Protein AF-A0A1J3HAF1-F1 (afdb_monomer_lite)

Organism: Noccaea caerulescens (NCBI:txid107243)

Foldseek 3Di:
DWDDDDHDIWDWPDADVVQQKTWTWDQAFDQALVDPVNVVVVVVSVDDPQKDFPSDKHGPPPPHTIITMIGGDDDDFDFDPAQVVCPVPPQWGFDADPVRTTGTDRDDD

pLDDT: mean 79.59, std 8.36, range [52.88, 93.25]

Secondary structure (DSSP, 8-state):
-EEEETTEEEEEEEEETTTTEEEEEESS--S-TTSHHHHHHHHTT-PPTTEEEEEEEEE-TTTSSEEEEEEEPPPPPPB-SSGGGGTTSTTEEEEE-TTS-EEEEE---

Sequence (109 aa):
VIFKESNSLYNVTSINPDTHRFLLKIKDVVVNCTSENQMSRISELNLSSPFHLTGQCNADMVTGGTEVEIRWDPPVEPTCSLSVDCKDWPNSSCSKSADGKKQCFCNHD

Structure (mmCIF, N/CA/C/O backbone):
data_AF-A0A1J3HAF1-F1
#
_entry.id   AF-A0A1J3HAF1-F1
#
loop_
_atom_site.group_PDB
_atom_site.id
_atom_site.type_symbol
_atom_site.label_atom_id
_atom_site.label_alt_id
_atom_site.label_comp_id
_atom_site.label_asym_id
_atom_site.label_entity_id
_atom_site.label_seq_id
_atom_site.pdbx_PDB_ins_code
_atom_site.Cartn_x
_atom_site.Cartn_y
_atom_site.Cartn_z
_atom_site.occupancy
_atom_site.B_iso_or_equiv
_atom_site.auth_seq_id
_atom_site.auth_comp_id
_atom_site.auth_asym_id
_atom_site.auth_atom_id
_atom_site.pdbx_PDB_model_num
ATOM 1 N N . VAL A 1 1 ? -2.679 6.339 -10.562 1.00 85.12 1 VAL A N 1
ATOM 2 C CA . VAL A 1 1 ? -2.396 6.738 -9.161 1.00 85.12 1 VAL A CA 1
ATOM 3 C C . VAL A 1 1 ? -0.887 6.789 -8.990 1.00 85.12 1 VAL A C 1
ATOM 5 O O . VAL A 1 1 ? -0.213 5.957 -9.588 1.00 85.12 1 VAL A O 1
ATOM 8 N N . ILE A 1 2 ? -0.357 7.774 -8.261 1.00 88.56 2 ILE A N 1
ATOM 9 C CA . ILE A 1 2 ? 1.087 7.895 -8.012 1.00 88.56 2 ILE A CA 1
ATOM 10 C C . ILE A 1 2 ? 1.353 7.566 -6.550 1.00 88.56 2 ILE A C 1
ATOM 12 O O . ILE A 1 2 ? 0.731 8.154 -5.668 1.00 88.56 2 ILE A O 1
ATOM 16 N N . PHE A 1 3 ? 2.278 6.644 -6.313 1.00 87.81 3 PHE A N 1
ATOM 17 C CA . PHE A 1 3 ? 2.804 6.350 -4.991 1.00 87.81 3 PHE A CA 1
ATOM 18 C C . PHE A 1 3 ? 4.110 7.118 -4.806 1.00 87.81 3 PHE A C 1
ATOM 20 O O . PHE A 1 3 ? 5.008 7.041 -5.648 1.00 87.81 3 PHE A O 1
ATOM 27 N N . LYS A 1 4 ? 4.194 7.892 -3.727 1.00 87.12 4 LYS A N 1
ATOM 28 C CA . LYS A 1 4 ? 5.378 8.674 -3.387 1.00 87.12 4 LYS A CA 1
ATOM 29 C C . LYS A 1 4 ? 6.012 8.067 -2.149 1.00 87.12 4 LYS A C 1
ATOM 31 O O . LYS A 1 4 ? 5.388 8.083 -1.096 1.00 87.12 4 LYS A O 1
ATOM 36 N N . GLU A 1 5 ? 7.253 7.623 -2.282 1.00 83.12 5 GLU A N 1
ATOM 37 C CA . GLU A 1 5 ? 8.055 7.151 -1.157 1.00 83.12 5 GLU A CA 1
ATOM 38 C C . GLU A 1 5 ? 9.362 7.921 -1.122 1.00 83.12 5 GLU A C 1
ATOM 40 O O . GLU A 1 5 ? 10.082 7.974 -2.123 1.00 83.12 5 GLU A O 1
ATOM 45 N N . SER A 1 6 ? 9.667 8.526 0.025 1.00 78.06 6 SER A N 1
ATOM 46 C CA . SER A 1 6 ? 10.809 9.428 0.173 1.00 78.06 6 SER A CA 1
ATOM 47 C C . SER A 1 6 ? 10.873 10.463 -0.974 1.00 78.06 6 SER A C 1
ATOM 49 O O . SER A 1 6 ? 10.056 11.388 -1.028 1.00 78.06 6 SER A O 1
ATOM 51 N N . ASN A 1 7 ? 11.802 10.282 -1.923 1.00 74.56 7 ASN A N 1
ATOM 52 C CA . ASN A 1 7 ? 12.021 11.146 -3.090 1.00 74.56 7 ASN A CA 1
ATOM 53 C C . ASN A 1 7 ? 11.695 10.481 -4.438 1.00 74.56 7 ASN A C 1
ATOM 55 O O . ASN A 1 7 ? 11.970 11.060 -5.490 1.00 74.56 7 ASN A O 1
ATOM 59 N N . SER A 1 8 ? 11.097 9.295 -4.423 1.00 81.00 8 SER A N 1
ATOM 60 C CA . SER A 1 8 ? 10.768 8.538 -5.624 1.00 81.00 8 SER A CA 1
ATOM 61 C C . SER A 1 8 ? 9.265 8.538 -5.882 1.00 81.00 8 SER A C 1
ATOM 63 O O . SER A 1 8 ? 8.446 8.468 -4.964 1.00 81.00 8 SER A O 1
ATOM 65 N N . LEU A 1 9 ? 8.906 8.627 -7.161 1.00 86.69 9 LEU A N 1
ATOM 66 C CA . LEU A 1 9 ? 7.528 8.582 -7.637 1.00 86.69 9 LEU A CA 1
ATOM 67 C C . LEU A 1 9 ? 7.344 7.325 -8.477 1.00 86.69 9 LEU A C 1
ATOM 69 O O . LEU A 1 9 ? 8.030 7.139 -9.484 1.00 86.69 9 LEU A O 1
ATOM 73 N N . TYR A 1 10 ? 6.393 6.496 -8.073 1.00 85.88 10 TYR A N 1
ATOM 74 C CA . TYR A 1 10 ? 6.089 5.234 -8.723 1.00 85.88 10 TYR A CA 1
ATOM 75 C C . TYR A 1 10 ? 4.660 5.244 -9.249 1.00 85.88 10 TYR A C 1
ATOM 77 O O . TYR A 1 10 ? 3.736 5.743 -8.601 1.00 85.88 10 TYR A O 1
ATOM 85 N N . ASN A 1 11 ? 4.471 4.671 -10.433 1.00 89.56 11 ASN A N 1
ATOM 86 C CA . ASN A 1 11 ? 3.140 4.500 -10.991 1.00 89.56 11 ASN A CA 1
ATOM 87 C C . ASN A 1 11 ? 2.504 3.258 -10.382 1.00 89.56 11 ASN A C 1
ATOM 89 O O . ASN A 1 11 ? 3.045 2.162 -10.505 1.00 89.56 11 ASN A O 1
ATOM 93 N N . VAL A 1 12 ? 1.339 3.430 -9.770 1.00 90.69 12 VAL A N 1
ATOM 94 C CA . VAL A 1 12 ? 0.517 2.307 -9.325 1.00 90.69 12 VAL A CA 1
ATOM 95 C C . VAL A 1 12 ? -0.321 1.834 -10.508 1.00 90.69 12 VAL A C 1
ATOM 97 O O . VAL A 1 12 ? -1.056 2.639 -11.093 1.00 90.69 12 VAL A O 1
ATOM 100 N N . THR A 1 13 ? -0.211 0.554 -10.859 1.00 89.94 13 THR A N 1
ATOM 101 C CA . THR A 1 13 ? -0.946 -0.052 -11.983 1.00 89.94 13 THR A CA 1
ATOM 102 C C . THR A 1 13 ? -2.219 -0.755 -11.539 1.00 89.94 13 THR A C 1
ATOM 104 O O . THR A 1 13 ? -3.209 -0.729 -12.266 1.00 89.94 13 THR A O 1
ATOM 107 N N . SER A 1 14 ? -2.230 -1.320 -10.332 1.00 89.88 14 SER A N 1
ATOM 108 C CA . SER A 1 14 ? -3.394 -2.000 -9.762 1.00 89.88 14 SER A CA 1
ATOM 109 C C . SER A 1 14 ? -3.436 -1.846 -8.246 1.00 89.88 14 SER A C 1
ATOM 111 O O . SER A 1 14 ? -2.390 -1.765 -7.606 1.00 89.88 14 SER A O 1
ATOM 113 N N . ILE A 1 15 ? -4.640 -1.804 -7.674 1.00 92.12 15 ILE A N 1
ATOM 114 C CA . ILE A 1 15 ? -4.885 -1.759 -6.229 1.00 92.12 15 ILE A CA 1
ATOM 115 C C . ILE A 1 15 ? -5.976 -2.780 -5.912 1.00 92.12 15 ILE A C 1
ATOM 117 O O . ILE A 1 15 ? -7.065 -2.721 -6.477 1.00 92.12 15 ILE A O 1
ATOM 121 N N . ASN A 1 16 ? -5.679 -3.690 -4.994 1.00 91.88 16 ASN A N 1
ATOM 122 C CA . ASN A 1 16 ? -6.603 -4.651 -4.418 1.00 91.88 16 ASN A CA 1
ATOM 123 C C . ASN A 1 16 ? -6.814 -4.300 -2.929 1.00 91.88 16 ASN A C 1
ATOM 125 O O . ASN A 1 16 ? -5.970 -4.642 -2.092 1.00 91.88 16 ASN A O 1
ATOM 129 N N . PRO A 1 17 ? -7.906 -3.590 -2.589 1.00 87.00 17 PRO A N 1
ATOM 130 C CA . PRO A 1 17 ? -8.170 -3.166 -1.218 1.00 87.00 17 PRO A CA 1
ATOM 131 C C . PRO A 1 17 ? -8.480 -4.344 -0.285 1.00 87.00 17 PRO A 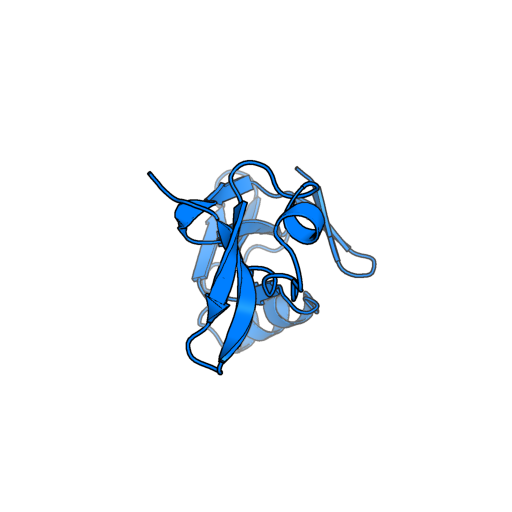C 1
ATOM 133 O O . PRO A 1 17 ? -8.033 -4.316 0.855 1.00 87.00 17 PRO A O 1
ATOM 136 N N . ASP A 1 18 ? -9.146 -5.400 -0.768 1.00 87.56 18 ASP A N 1
ATOM 137 C CA . ASP A 1 18 ? -9.569 -6.551 0.050 1.00 87.56 18 ASP A CA 1
ATOM 138 C C . ASP A 1 18 ? -8.386 -7.328 0.640 1.00 87.56 18 ASP A C 1
ATOM 140 O O . ASP A 1 18 ? -8.452 -7.877 1.737 1.00 87.56 18 ASP A O 1
ATOM 144 N N . THR A 1 19 ? -7.277 -7.380 -0.100 1.00 89.25 19 THR A N 1
ATOM 145 C CA . THR A 1 19 ? -6.048 -8.071 0.325 1.00 89.25 19 THR A CA 1
ATOM 146 C C . THR A 1 19 ? -4.969 -7.124 0.840 1.00 89.25 19 THR A C 1
ATOM 148 O O . THR A 1 19 ? -3.881 -7.587 1.191 1.00 89.25 19 THR A O 1
ATOM 151 N N . HIS A 1 20 ? -5.265 -5.822 0.891 1.00 91.94 20 HIS A N 1
ATOM 152 C CA . HIS A 1 20 ? -4.324 -4.749 1.193 1.00 91.94 20 HIS A CA 1
ATOM 153 C C . HIS A 1 20 ? -3.048 -4.803 0.336 1.00 91.94 20 HIS A C 1
ATOM 155 O O . HIS A 1 20 ? -1.928 -4.762 0.854 1.00 91.94 20 HIS A O 1
ATOM 161 N N . ARG A 1 21 ? -3.209 -4.943 -0.990 1.00 93.25 21 ARG A N 1
ATOM 162 C CA . ARG A 1 21 ? -2.095 -5.049 -1.951 1.00 93.25 21 ARG A CA 1
ATOM 163 C C . ARG A 1 21 ? -2.228 -4.103 -3.130 1.00 93.25 21 ARG A C 1
ATOM 165 O O . ARG A 1 21 ? -3.326 -3.821 -3.596 1.00 93.25 21 ARG A O 1
ATOM 172 N N . PHE A 1 22 ? -1.109 -3.617 -3.644 1.00 92.19 22 PHE A N 1
ATOM 173 C CA . PHE A 1 22 ? -1.056 -2.844 -4.882 1.00 92.19 22 PHE A CA 1
ATOM 174 C C . PHE A 1 22 ? 0.189 -3.187 -5.688 1.00 92.19 22 PHE A C 1
ATOM 176 O O . PHE A 1 22 ? 1.186 -3.665 -5.152 1.00 92.19 22 PHE A O 1
ATOM 183 N N . LEU A 1 23 ? 0.122 -2.935 -6.992 1.00 90.12 23 LEU A N 1
ATOM 184 C CA . LEU A 1 23 ? 1.221 -3.153 -7.921 1.00 90.12 23 LEU A CA 1
ATOM 185 C C . LEU A 1 23 ? 1.880 -1.823 -8.275 1.00 90.12 23 LEU A C 1
ATOM 187 O O . LEU A 1 23 ? 1.215 -0.879 -8.713 1.00 90.12 23 LEU A O 1
ATOM 191 N N . LEU A 1 24 ? 3.196 -1.765 -8.095 1.00 88.75 24 LEU A N 1
ATOM 192 C CA . LEU A 1 24 ? 4.044 -0.648 -8.484 1.00 88.75 24 LEU A CA 1
ATOM 193 C C . LEU A 1 24 ? 4.819 -0.971 -9.741 1.00 88.75 24 LEU A C 1
ATOM 195 O O . LEU A 1 24 ? 5.557 -1.947 -9.787 1.00 88.75 24 LEU A O 1
ATOM 199 N N . LYS A 1 25 ? 4.743 -0.085 -10.726 1.00 86.69 25 LYS A N 1
ATOM 200 C CA . LYS A 1 25 ? 5.556 -0.182 -11.927 1.00 86.69 25 LYS A CA 1
ATOM 201 C C . LYS A 1 25 ? 6.880 0.543 -11.755 1.00 86.69 25 LYS A C 1
ATOM 203 O O . LYS A 1 25 ? 6.918 1.771 -11.630 1.00 86.69 25 LYS A O 1
ATOM 208 N N . ILE A 1 26 ? 7.962 -0.221 -11.818 1.00 82.12 26 ILE A N 1
ATOM 209 C CA . ILE A 1 26 ? 9.331 0.279 -11.915 1.00 82.12 26 ILE A CA 1
ATOM 210 C C . ILE A 1 26 ? 9.812 0.202 -13.366 1.00 82.12 26 ILE A C 1
ATOM 212 O O . ILE A 1 26 ? 9.422 -0.684 -14.124 1.00 82.12 26 ILE A O 1
ATOM 216 N N . LYS A 1 27 ? 10.653 1.162 -13.766 1.00 76.69 27 LYS A N 1
ATOM 217 C CA . LYS A 1 27 ? 11.185 1.243 -15.138 1.00 76.69 27 LYS A CA 1
ATOM 218 C C . LYS A 1 27 ? 12.207 0.148 -15.450 1.00 76.69 27 LYS A C 1
ATOM 220 O O . LYS A 1 27 ? 12.427 -0.152 -16.617 1.00 76.69 27 LYS A O 1
ATOM 225 N N . ASP A 1 28 ? 12.847 -0.405 -14.424 1.00 73.69 28 ASP A N 1
ATOM 226 C CA . ASP A 1 28 ? 13.825 -1.477 -14.587 1.00 73.69 28 ASP A CA 1
ATOM 227 C C . ASP A 1 28 ? 13.110 -2.799 -14.909 1.00 73.69 28 ASP A C 1
ATOM 229 O O . ASP A 1 28 ? 12.050 -3.090 -14.344 1.00 73.69 28 ASP A O 1
ATOM 233 N N . VAL A 1 29 ? 13.663 -3.575 -15.844 1.00 68.00 29 VAL A N 1
ATOM 234 C CA . VAL A 1 29 ? 13.092 -4.853 -16.286 1.00 68.00 29 VAL A CA 1
ATOM 235 C C . VAL A 1 29 ? 13.744 -5.971 -15.485 1.00 68.00 29 VAL A C 1
ATOM 237 O O . VAL A 1 29 ? 14.864 -6.404 -15.750 1.00 68.00 29 VAL A O 1
ATOM 240 N N . VAL A 1 30 ? 13.005 -6.459 -14.506 1.00 67.94 30 VAL A N 1
ATOM 241 C CA . VAL A 1 30 ? 13.355 -7.541 -13.608 1.00 67.94 30 VAL A CA 1
ATOM 242 C C . VAL A 1 30 ? 12.470 -8.722 -13.969 1.00 67.94 30 VAL A C 1
ATOM 244 O O . VAL A 1 30 ? 11.277 -8.752 -13.691 1.00 67.94 30 VAL A O 1
ATOM 247 N N . VAL A 1 31 ? 13.079 -9.715 -14.612 1.00 64.94 31 VAL A N 1
ATOM 248 C CA . VAL A 1 31 ? 12.372 -10.924 -15.062 1.00 64.94 31 VAL A CA 1
ATOM 249 C C . VAL A 1 31 ? 12.048 -11.854 -13.895 1.00 64.94 31 VAL A C 1
ATOM 251 O O . VAL A 1 31 ? 11.062 -12.582 -13.940 1.00 64.94 31 VAL A O 1
ATOM 254 N N . ASN A 1 32 ? 12.877 -11.834 -12.848 1.00 67.00 32 ASN A N 1
ATOM 255 C CA . ASN A 1 32 ? 12.702 -12.703 -11.697 1.00 67.00 32 ASN A CA 1
ATOM 256 C C . ASN A 1 32 ? 13.076 -12.006 -10.384 1.00 67.00 32 ASN A C 1
ATOM 258 O O . ASN A 1 32 ? 14.257 -11.796 -10.092 1.00 67.00 32 ASN A O 1
ATOM 262 N N . CYS A 1 33 ? 12.065 -11.711 -9.571 1.00 68.19 33 CYS A N 1
ATOM 263 C CA . CYS A 1 33 ? 12.233 -11.047 -8.279 1.00 68.19 33 CYS A CA 1
ATOM 264 C C . CYS A 1 33 ? 12.622 -11.979 -7.135 1.00 68.19 33 CYS A C 1
ATOM 266 O O . CYS A 1 33 ? 12.869 -11.496 -6.036 1.00 68.19 33 CYS A O 1
ATOM 268 N N . THR A 1 34 ? 12.737 -13.287 -7.386 1.00 65.94 34 THR A N 1
ATOM 269 C CA . THR A 1 34 ? 13.262 -14.239 -6.397 1.00 65.94 34 THR A CA 1
ATOM 270 C C . THR A 1 34 ? 14.780 -14.373 -6.457 1.00 65.94 34 THR A C 1
ATOM 272 O O . THR A 1 34 ? 15.372 -15.000 -5.583 1.00 65.94 34 THR A O 1
ATOM 275 N N . SER A 1 35 ? 15.431 -13.847 -7.500 1.00 68.25 35 SER A N 1
ATOM 276 C CA . SER A 1 35 ? 16.891 -13.891 -7.583 1.00 68.25 35 SER A CA 1
ATOM 277 C C . SER A 1 35 ? 17.496 -12.846 -6.644 1.00 68.25 35 SER A C 1
ATOM 279 O O . SER A 1 35 ? 17.104 -11.681 -6.690 1.00 68.25 35 SER A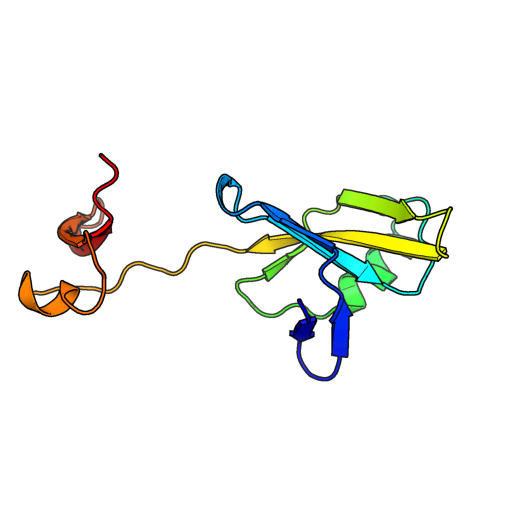 O 1
ATOM 281 N N . GLU A 1 36 ? 18.453 -13.246 -5.799 1.00 65.44 36 GLU A N 1
ATOM 282 C CA . GLU A 1 36 ? 19.049 -12.379 -4.763 1.00 65.44 36 GLU A CA 1
ATOM 283 C C . GLU A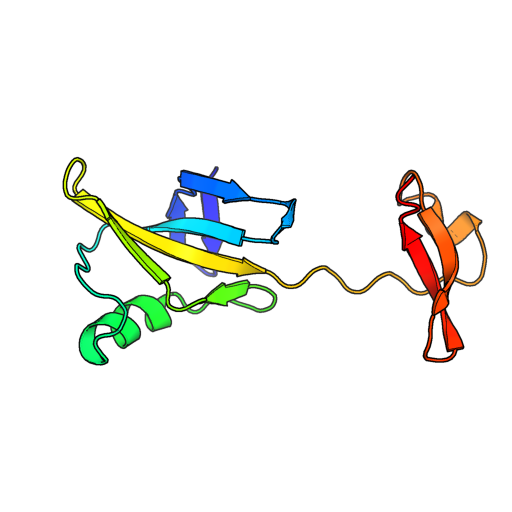 1 36 ? 19.543 -11.039 -5.329 1.00 65.44 36 GLU A C 1
ATOM 285 O O . GLU A 1 36 ? 19.306 -9.981 -4.750 1.00 65.44 36 GLU A O 1
ATOM 290 N N . ASN A 1 37 ? 20.158 -11.074 -6.516 1.00 64.06 37 ASN A N 1
ATOM 291 C CA . ASN A 1 37 ? 20.697 -9.887 -7.178 1.00 64.06 37 ASN A CA 1
ATOM 292 C C . ASN A 1 37 ? 19.621 -8.940 -7.742 1.00 64.06 37 ASN A C 1
ATOM 294 O O . ASN A 1 37 ? 19.909 -7.789 -8.045 1.00 64.06 37 ASN A O 1
ATOM 298 N N . GLN A 1 38 ? 18.393 -9.416 -7.933 1.00 65.94 38 GLN A N 1
ATOM 299 C CA . GLN A 1 38 ? 17.277 -8.591 -8.397 1.00 65.94 38 GLN A CA 1
ATOM 300 C C . GLN A 1 38 ? 16.385 -8.147 -7.236 1.00 65.94 38 GLN A C 1
ATOM 302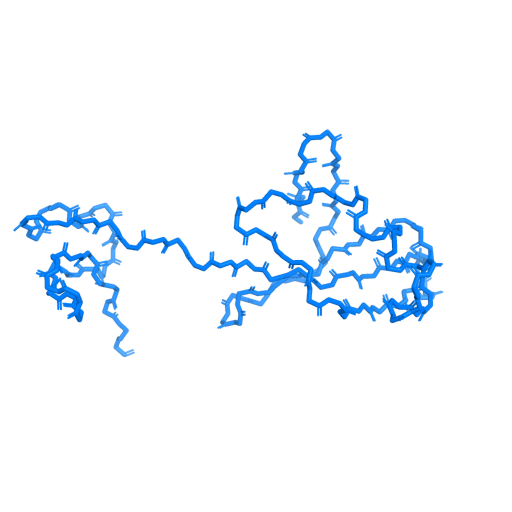 O O . GLN A 1 38 ? 15.857 -7.037 -7.247 1.00 65.94 38 GLN A O 1
ATOM 307 N N . MET A 1 39 ? 16.268 -8.975 -6.195 1.00 65.44 39 MET A N 1
ATOM 308 C CA . MET A 1 39 ? 15.593 -8.611 -4.954 1.00 65.44 39 MET A CA 1
ATOM 309 C C . MET A 1 39 ? 16.310 -7.466 -4.231 1.00 65.44 39 MET A C 1
ATOM 311 O O . MET A 1 39 ? 15.640 -6.630 -3.626 1.00 65.44 39 MET A O 1
ATOM 315 N N . SER A 1 40 ? 17.639 -7.357 -4.346 1.00 65.06 40 SER A N 1
ATOM 316 C CA . SER A 1 40 ? 18.393 -6.199 -3.846 1.00 65.06 40 SER A CA 1
ATOM 317 C C . SER A 1 40 ? 17.941 -4.889 -4.508 1.00 65.06 40 SER A C 1
ATOM 319 O O . SER A 1 40 ? 17.661 -3.923 -3.806 1.00 65.06 40 SER A O 1
ATOM 321 N N . ARG A 1 41 ? 17.746 -4.879 -5.835 1.00 67.69 41 ARG A N 1
ATOM 322 C CA . ARG A 1 41 ? 17.318 -3.695 -6.614 1.00 67.69 41 ARG A CA 1
ATOM 323 C C . ARG A 1 41 ? 15.896 -3.246 -6.281 1.00 67.69 41 ARG A C 1
ATOM 325 O O . ARG A 1 41 ? 15.562 -2.076 -6.412 1.00 67.69 41 ARG A O 1
ATOM 332 N N . ILE A 1 42 ? 15.052 -4.177 -5.846 1.00 70.25 42 ILE A N 1
ATOM 333 C CA . ILE A 1 42 ? 13.681 -3.891 -5.409 1.00 70.25 42 ILE A CA 1
ATOM 334 C C . ILE A 1 42 ? 13.661 -3.494 -3.928 1.00 70.25 42 ILE A C 1
ATOM 336 O O . ILE A 1 42 ? 12.898 -2.619 -3.533 1.00 70.25 42 ILE A O 1
ATOM 340 N N . SER A 1 43 ? 14.540 -4.070 -3.109 1.00 68.25 43 SER A N 1
ATOM 341 C CA . SER A 1 43 ? 14.725 -3.662 -1.709 1.00 68.25 43 SER A CA 1
ATOM 342 C C . SER A 1 43 ? 15.233 -2.218 -1.582 1.00 68.25 43 SER A C 1
ATOM 344 O O . SER A 1 43 ? 14.941 -1.553 -0.591 1.00 68.25 43 SER A O 1
ATOM 346 N N . GLU A 1 44 ? 15.908 -1.683 -2.608 1.00 69.81 44 GLU A N 1
ATOM 347 C CA . GLU A 1 44 ? 16.291 -0.263 -2.697 1.00 69.81 44 GLU A CA 1
ATOM 348 C C . GLU A 1 44 ? 15.101 0.712 -2.757 1.00 69.81 44 GLU A C 1
ATOM 350 O O . GLU A 1 44 ? 15.291 1.916 -2.562 1.00 69.81 44 GLU A O 1
ATOM 355 N N . LEU A 1 45 ? 13.867 0.231 -2.963 1.00 74.69 45 LEU A N 1
ATOM 356 C CA . LEU A 1 45 ? 12.664 1.069 -2.912 1.00 74.69 45 LEU A CA 1
ATOM 357 C C . LEU A 1 45 ? 12.484 1.771 -1.551 1.00 74.69 45 LEU A C 1
ATOM 35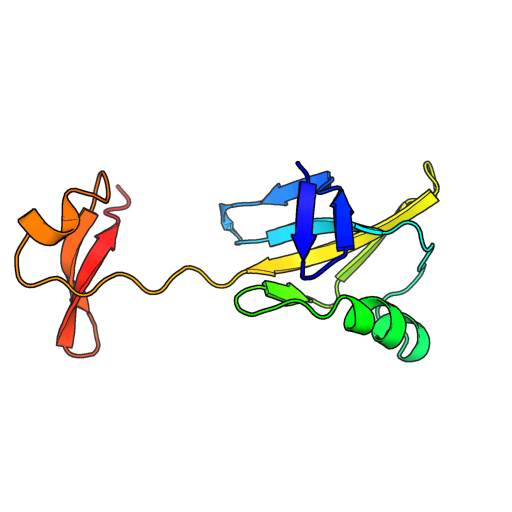9 O O . LEU A 1 45 ? 11.739 2.747 -1.501 1.00 74.69 45 LEU A O 1
ATOM 363 N N . ASN A 1 46 ? 13.179 1.318 -0.490 1.00 74.56 46 ASN A N 1
ATOM 364 C CA . ASN A 1 46 ? 13.192 1.918 0.854 1.00 74.56 46 ASN A CA 1
ATOM 365 C C . ASN A 1 46 ? 11.780 2.291 1.336 1.00 74.56 46 ASN A C 1
ATOM 367 O O . ASN A 1 46 ? 11.529 3.413 1.775 1.00 74.56 46 ASN A O 1
ATOM 371 N N . LEU A 1 47 ? 10.851 1.342 1.205 1.00 81.56 47 LEU A N 1
ATOM 372 C CA . LEU A 1 47 ? 9.463 1.521 1.618 1.00 81.56 47 LEU A CA 1
ATOM 373 C C . LEU A 1 47 ? 9.396 1.762 3.125 1.00 81.56 47 LEU A C 1
ATOM 375 O O . LEU A 1 47 ? 9.975 1.008 3.911 1.00 81.56 47 LEU A O 1
ATOM 379 N N . SER A 1 48 ? 8.690 2.817 3.520 1.00 85.06 48 SER A N 1
ATOM 380 C CA . SER A 1 48 ? 8.434 3.097 4.925 1.00 85.06 48 SER A CA 1
ATOM 381 C C . SER A 1 48 ? 7.240 2.279 5.423 1.00 85.06 48 SER A C 1
ATOM 383 O O . SER A 1 48 ? 6.324 1.948 4.670 1.00 85.06 48 SER A O 1
ATOM 385 N N . SER A 1 49 ? 7.246 1.929 6.713 1.00 83.38 49 SER A N 1
ATOM 386 C CA . SER A 1 49 ? 6.071 1.325 7.356 1.00 83.38 49 SER A CA 1
ATOM 387 C C . SER A 1 49 ? 4.859 2.247 7.151 1.00 83.38 49 SER A C 1
ATOM 389 O O . SER A 1 49 ? 4.994 3.456 7.371 1.00 83.38 49 SER A O 1
ATOM 391 N N . PRO A 1 50 ? 3.696 1.724 6.714 1.00 89.38 50 PRO A N 1
ATOM 392 C CA . PRO A 1 50 ? 3.242 0.325 6.791 1.00 89.38 50 PRO A CA 1
ATOM 393 C C . PRO A 1 50 ? 3.423 -0.510 5.507 1.00 89.38 50 PRO A C 1
ATOM 395 O O . PRO A 1 50 ? 2.736 -1.515 5.333 1.00 89.38 50 PRO A O 1
ATOM 398 N N . PHE A 1 51 ? 4.272 -0.089 4.568 1.00 89.56 51 PHE A N 1
ATOM 399 C CA . PHE A 1 51 ? 4.410 -0.730 3.259 1.00 89.56 51 PHE A CA 1
ATOM 400 C C . PHE A 1 51 ? 5.526 -1.777 3.235 1.00 89.56 51 PHE A C 1
ATOM 402 O O . PHE A 1 51 ? 6.654 -1.531 3.659 1.00 89.56 51 PHE A O 1
ATOM 409 N N . HIS A 1 52 ? 5.217 -2.944 2.673 1.00 87.69 52 HIS A N 1
ATOM 410 C CA . HIS A 1 52 ? 6.088 -4.111 2.649 1.00 87.69 52 HIS A CA 1
ATOM 411 C C . HIS A 1 52 ? 6.097 -4.774 1.274 1.00 87.69 52 HIS A C 1
ATOM 413 O O . HIS A 1 52 ? 5.060 -4.960 0.638 1.00 87.69 52 HIS A O 1
ATOM 419 N N . LEU A 1 53 ? 7.279 -5.191 0.831 1.00 83.81 53 LEU A N 1
ATOM 420 C CA . LEU A 1 53 ? 7.418 -6.029 -0.355 1.00 83.81 53 LEU A CA 1
ATOM 4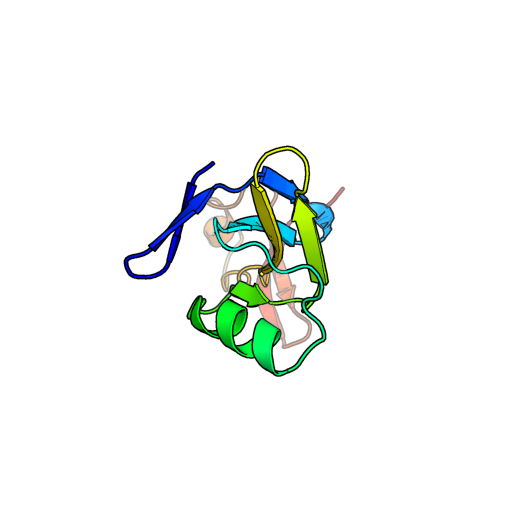21 C C . LEU A 1 53 ? 6.888 -7.431 -0.063 1.00 83.81 53 LEU A C 1
ATOM 423 O O . LEU A 1 53 ? 7.273 -8.041 0.933 1.00 83.81 53 LEU A O 1
ATOM 427 N N . THR A 1 54 ? 6.053 -7.973 -0.948 1.00 81.25 54 THR A N 1
ATOM 428 C CA . THR A 1 54 ? 5.624 -9.378 -0.836 1.00 81.25 54 THR A CA 1
ATOM 429 C C . THR A 1 54 ? 6.627 -10.344 -1.471 1.00 81.25 54 THR A C 1
ATOM 431 O O . THR A 1 54 ? 6.561 -11.547 -1.235 1.00 81.25 54 THR A O 1
ATOM 434 N N . GLY A 1 55 ? 7.568 -9.822 -2.267 1.00 73.25 55 GLY A N 1
ATOM 435 C CA . GLY A 1 55 ? 8.532 -10.598 -3.052 1.00 73.25 55 GLY A CA 1
ATOM 436 C C . GLY A 1 55 ? 7.983 -11.116 -4.380 1.00 73.25 55 GLY A C 1
ATOM 437 O O . GLY A 1 55 ? 8.705 -11.769 -5.133 1.00 73.25 55 GLY A O 1
ATOM 438 N N . GLN A 1 56 ? 6.729 -10.792 -4.695 1.00 78.50 56 GLN A N 1
ATOM 439 C CA . GLN A 1 56 ? 6.110 -11.113 -5.969 1.00 78.50 56 GLN A CA 1
ATOM 440 C C . GLN A 1 56 ? 6.281 -9.959 -6.959 1.00 78.50 56 GLN A C 1
ATOM 442 O O . GLN A 1 56 ? 6.134 -8.785 -6.613 1.00 78.50 56 GLN A O 1
ATOM 447 N N . CYS A 1 57 ? 6.583 -10.298 -8.209 1.00 83.38 57 CYS A N 1
ATOM 448 C CA . CYS A 1 57 ? 6.609 -9.333 -9.291 1.00 83.38 57 CYS A CA 1
ATOM 449 C C . CYS A 1 57 ? 6.298 -9.982 -10.636 1.00 83.38 57 CYS A C 1
ATOM 451 O O . CYS A 1 57 ? 6.456 -11.192 -10.798 1.00 83.38 57 CYS A O 1
ATOM 453 N N . ASN A 1 58 ? 5.924 -9.151 -11.602 1.00 81.25 58 ASN A N 1
ATOM 454 C CA . ASN A 1 58 ? 5.708 -9.541 -12.983 1.00 81.25 58 ASN A CA 1
ATOM 455 C C . ASN A 1 58 ? 6.500 -8.620 -13.909 1.00 81.25 58 ASN A C 1
ATOM 457 O O . ASN A 1 58 ? 6.408 -7.397 -13.813 1.00 81.25 58 ASN A O 1
ATOM 461 N N . ALA A 1 59 ? 7.262 -9.201 -14.831 1.00 80.19 59 ALA A N 1
ATOM 462 C CA . ALA A 1 59 ? 7.914 -8.432 -15.878 1.00 80.19 59 ALA A CA 1
ATOM 463 C C . ALA A 1 59 ? 6.894 -8.030 -16.946 1.00 80.19 59 ALA A C 1
ATOM 465 O O . ALA A 1 59 ? 6.284 -8.880 -17.599 1.00 80.19 59 ALA A O 1
ATOM 466 N N . ASP A 1 60 ? 6.743 -6.728 -17.157 1.00 75.62 60 ASP A N 1
ATOM 467 C CA . ASP A 1 60 ? 5.920 -6.177 -18.224 1.00 75.62 60 ASP A CA 1
ATOM 468 C C . ASP A 1 60 ? 6.775 -6.074 -19.494 1.00 75.62 60 ASP A C 1
ATOM 470 O O . ASP A 1 60 ? 7.407 -5.057 -19.790 1.00 75.62 60 ASP A O 1
ATOM 474 N N . MET A 1 61 ? 6.816 -7.178 -20.243 1.00 69.25 61 MET A N 1
ATOM 475 C CA . MET A 1 61 ? 7.563 -7.282 -21.503 1.00 69.25 61 MET A CA 1
ATOM 476 C C . MET A 1 61 ? 6.951 -6.440 -22.635 1.00 69.25 61 MET A C 1
ATOM 478 O O . MET A 1 61 ? 7.598 -6.237 -23.658 1.00 69.25 61 MET A O 1
ATOM 482 N N . VAL A 1 62 ? 5.706 -5.972 -22.479 1.00 70.81 62 VAL A N 1
ATOM 483 C CA . VAL A 1 62 ? 4.961 -5.257 -23.528 1.00 70.81 62 VAL A CA 1
ATOM 484 C C . VAL A 1 62 ? 5.302 -3.774 -23.522 1.00 70.81 62 VAL A C 1
ATOM 486 O O . VAL A 1 62 ? 5.515 -3.177 -24.573 1.00 70.81 62 VAL A O 1
ATOM 489 N N . THR A 1 63 ? 5.353 -3.168 -22.342 1.00 70.25 63 THR A N 1
ATOM 490 C CA . THR A 1 63 ? 5.601 -1.725 -22.202 1.00 70.25 63 THR A CA 1
ATOM 491 C C . THR A 1 63 ? 6.976 -1.404 -21.620 1.00 70.25 63 THR A C 1
ATOM 493 O O . THR A 1 63 ? 7.357 -0.234 -21.574 1.00 70.25 63 THR A O 1
ATOM 496 N N . GLY A 1 64 ? 7.724 -2.429 -21.208 1.00 71.69 64 GLY A N 1
ATOM 497 C CA . GLY A 1 64 ? 8.995 -2.281 -20.520 1.00 71.69 64 GLY A CA 1
ATOM 498 C C . GLY A 1 64 ? 8.788 -1.909 -19.052 1.00 71.69 64 GLY A C 1
ATOM 499 O O . GLY A 1 64 ? 8.211 -0.874 -18.713 1.00 71.69 64 GLY A O 1
ATOM 500 N N . GLY A 1 65 ? 9.286 -2.766 -18.170 1.00 80.06 65 GLY A N 1
ATOM 501 C CA . GLY A 1 65 ? 9.376 -2.526 -16.735 1.00 80.06 65 GLY A CA 1
ATOM 502 C C . GLY A 1 65 ? 9.008 -3.760 -15.926 1.00 80.06 65 GLY A C 1
ATOM 503 O O . GLY A 1 65 ? 8.804 -4.847 -16.468 1.00 80.06 65 GLY A O 1
ATOM 504 N N . THR A 1 66 ? 8.903 -3.574 -14.617 1.00 85.44 66 THR A N 1
ATOM 505 C CA . THR A 1 66 ? 8.472 -4.619 -13.683 1.00 85.44 66 THR A CA 1
ATOM 506 C C . THR A 1 66 ? 7.371 -4.082 -12.805 1.00 85.44 66 THR A C 1
ATOM 508 O O . THR A 1 66 ? 7.479 -2.981 -12.270 1.00 85.44 66 THR A O 1
ATOM 511 N N . GLU A 1 67 ? 6.323 -4.868 -12.635 1.00 88.31 67 GLU A N 1
ATOM 512 C CA . GLU A 1 67 ? 5.300 -4.640 -11.633 1.00 88.31 67 GLU A CA 1
ATOM 513 C C . GLU A 1 67 ? 5.679 -5.393 -10.367 1.00 88.31 67 GLU A C 1
ATOM 515 O O . GLU A 1 67 ? 5.763 -6.616 -10.371 1.00 88.31 67 GLU A O 1
ATOM 520 N N . VAL A 1 68 ? 5.930 -4.667 -9.288 1.00 87.19 68 VAL A N 1
ATOM 521 C CA . VAL A 1 68 ? 6.272 -5.222 -7.982 1.00 87.19 68 VAL A CA 1
ATOM 522 C C . VAL A 1 68 ? 5.051 -5.134 -7.084 1.00 87.19 68 VAL A C 1
ATOM 524 O O . VAL A 1 68 ? 4.414 -4.083 -7.005 1.00 87.19 68 VAL A O 1
ATOM 527 N N . GLU A 1 69 ? 4.727 -6.223 -6.397 1.00 89.69 69 GLU A N 1
ATOM 528 C CA . GLU A 1 69 ? 3.620 -6.241 -5.453 1.00 89.69 69 GLU A CA 1
ATOM 529 C C . GLU A 1 69 ? 4.049 -5.734 -4.072 1.00 89.69 69 GLU A C 1
ATOM 531 O O . GLU A 1 69 ? 4.988 -6.234 -3.441 1.00 89.69 69 GLU A O 1
ATOM 536 N N . ILE A 1 70 ? 3.317 -4.725 -3.606 1.00 89.62 70 ILE A N 1
ATOM 537 C CA . ILE A 1 70 ? 3.441 -4.140 -2.281 1.00 89.62 70 ILE A CA 1
ATOM 538 C C . ILE A 1 70 ? 2.196 -4.491 -1.484 1.00 89.62 70 ILE A C 1
ATOM 540 O O . ILE A 1 70 ? 1.070 -4.309 -1.946 1.00 89.62 70 ILE A O 1
ATOM 544 N N . ARG A 1 71 ? 2.403 -4.947 -0.257 1.00 91.62 71 ARG A N 1
ATOM 545 C CA . ARG A 1 71 ? 1.368 -5.082 0.758 1.00 91.62 71 ARG A CA 1
ATOM 546 C C . ARG A 1 71 ? 1.462 -3.910 1.723 1.00 91.62 71 ARG A C 1
ATOM 548 O O . ARG A 1 71 ? 2.565 -3.494 2.063 1.00 91.62 71 ARG A O 1
ATOM 555 N N . TRP A 1 72 ? 0.327 -3.403 2.184 1.00 92.00 72 TRP A N 1
ATOM 556 C CA . TRP A 1 72 ? 0.300 -2.498 3.329 1.00 92.00 72 TRP A CA 1
ATOM 557 C C . TRP A 1 72 ? -0.381 -3.160 4.515 1.00 92.00 72 TRP A C 1
ATOM 559 O O . TRP A 1 72 ? -1.299 -3.967 4.352 1.00 92.00 72 TRP A O 1
ATOM 569 N N . ASP A 1 73 ? 0.077 -2.818 5.711 1.00 88.75 73 ASP A N 1
ATOM 570 C CA . ASP A 1 73 ? -0.636 -3.190 6.921 1.00 88.75 73 ASP A CA 1
ATOM 571 C C . ASP A 1 73 ? -1.789 -2.211 7.179 1.00 88.75 73 ASP A C 1
ATOM 573 O O . ASP A 1 73 ? -1.631 -0.996 6.993 1.00 88.75 73 ASP A O 1
ATOM 577 N N . PRO A 1 74 ? -2.970 -2.715 7.579 1.00 82.44 74 PRO A N 1
ATOM 578 C CA . PRO A 1 74 ? -4.088 -1.857 7.922 1.00 82.44 74 PRO A CA 1
ATOM 579 C C . PRO A 1 74 ? -3.712 -0.956 9.107 1.00 82.44 74 PRO A C 1
ATOM 581 O O . PRO A 1 74 ? -2.990 -1.387 10.014 1.00 82.44 74 PRO A O 1
ATOM 584 N N . PRO A 1 75 ? -4.186 0.301 9.118 1.00 78.12 75 PRO A N 1
ATOM 585 C CA . PRO A 1 75 ? -3.924 1.205 10.224 1.00 78.12 75 PRO A CA 1
ATOM 586 C C . PRO A 1 75 ? -4.479 0.624 11.527 1.00 78.12 75 PRO A C 1
ATOM 588 O O . PRO A 1 75 ? -5.534 -0.010 11.546 1.00 78.12 75 PRO A O 1
ATOM 591 N N . VAL A 1 76 ? -3.770 0.864 12.631 1.00 75.06 76 VAL A N 1
ATOM 592 C CA . VAL A 1 76 ? -4.254 0.480 13.960 1.00 75.06 76 VAL A CA 1
ATOM 593 C C . VAL A 1 76 ? -5.514 1.283 14.267 1.00 75.06 76 VAL A C 1
ATOM 595 O O . VAL A 1 76 ? -5.499 2.513 14.189 1.00 75.06 76 VAL A O 1
ATOM 598 N N . GLU A 1 77 ? -6.591 0.594 14.638 1.00 75.12 77 GLU A N 1
ATOM 599 C CA . GLU A 1 77 ? -7.841 1.255 15.003 1.00 75.12 77 GLU A CA 1
ATOM 600 C C . GLU A 1 77 ? -7.627 2.214 16.185 1.00 75.12 77 GLU A C 1
ATOM 602 O O . GLU A 1 77 ? -6.970 1.856 17.178 1.00 75.12 77 GLU A O 1
ATOM 607 N N . PRO A 1 78 ? -8.169 3.442 16.114 1.00 75.44 78 PRO A N 1
ATOM 608 C CA . PRO A 1 78 ? -7.978 4.419 17.169 1.00 75.44 78 PRO A CA 1
ATOM 609 C C . PRO A 1 78 ? -8.655 3.963 18.457 1.00 75.44 78 PRO A C 1
ATOM 611 O O . PRO A 1 78 ? -9.737 3.372 18.457 1.00 75.44 78 PRO A O 1
ATOM 614 N N . THR A 1 79 ? -8.004 4.274 19.576 1.00 80.69 79 THR A N 1
ATOM 615 C CA . THR A 1 79 ? -8.573 4.047 20.905 1.00 80.69 79 THR A CA 1
ATOM 616 C C . THR A 1 79 ? -9.746 5.000 21.116 1.00 80.69 79 THR A C 1
ATOM 618 O O . THR A 1 79 ? -9.623 6.192 20.849 1.00 80.69 79 THR A O 1
ATOM 621 N N . CYS A 1 80 ? -10.854 4.498 21.645 1.00 82.06 80 CYS A N 1
ATOM 622 C CA . CYS A 1 80 ? -12.039 5.289 21.957 1.00 82.06 80 CYS A CA 1
ATOM 623 C C . CYS A 1 80 ? -12.397 5.144 23.435 1.00 82.06 80 CYS A C 1
ATOM 625 O O . CYS A 1 80 ? -12.193 4.098 24.043 1.00 82.06 80 CYS A O 1
ATOM 627 N N . SER A 1 81 ? -12.953 6.184 24.043 1.00 80.00 81 SER A N 1
ATOM 628 C CA . SER A 1 81 ? -13.569 6.092 25.374 1.00 80.00 81 SER A CA 1
ATOM 629 C C . SER A 1 81 ? -15.089 6.012 25.261 1.00 80.00 81 SER A C 1
ATOM 631 O O . SER A 1 81 ? -15.739 5.281 26.025 1.00 80.00 81 SER A O 1
ATOM 633 N N . LEU A 1 82 ? -15.631 6.733 24.277 1.00 77.31 82 LEU A N 1
ATOM 634 C CA . LEU A 1 82 ? -17.043 6.914 23.975 1.00 77.31 82 LEU A CA 1
ATOM 635 C C . LEU A 1 82 ? -17.313 6.676 22.482 1.00 77.31 82 LEU A C 1
ATOM 637 O O . LEU A 1 82 ? -16.431 6.809 21.641 1.00 77.31 82 LEU A O 1
ATOM 641 N N . SER A 1 83 ? -18.570 6.387 22.133 1.00 76.25 83 SER A N 1
ATOM 642 C CA . SER A 1 83 ? -18.994 6.239 20.730 1.00 76.25 83 SER A CA 1
ATOM 643 C C . SER A 1 83 ? -18.822 7.518 19.906 1.00 76.25 83 SER A C 1
ATOM 645 O O . SER A 1 83 ? -18.659 7.444 18.693 1.00 76.25 83 SER A O 1
ATOM 647 N N . VAL A 1 84 ? -18.828 8.690 20.555 1.00 79.38 84 VAL A N 1
ATOM 648 C CA . VAL A 1 84 ? -18.587 9.981 19.893 1.00 79.38 84 VAL A CA 1
ATOM 649 C C . VAL A 1 84 ? -17.168 10.089 19.333 1.00 79.38 84 VAL A C 1
ATOM 651 O O . VAL A 1 84 ? -16.991 10.743 18.312 1.00 79.38 84 VAL A O 1
ATOM 654 N N . ASP A 1 85 ? -16.199 9.397 19.940 1.00 79.62 85 ASP A N 1
ATOM 655 C CA . ASP A 1 85 ? -14.796 9.412 19.509 1.00 79.62 85 ASP A CA 1
ATOM 656 C C . ASP A 1 85 ? -14.604 8.687 18.165 1.00 79.62 85 ASP A C 1
ATOM 658 O O . ASP A 1 85 ? -13.614 8.904 17.479 1.00 79.62 85 ASP A O 1
ATOM 662 N N . CYS A 1 86 ? -15.566 7.847 17.767 1.00 81.06 86 CYS A N 1
ATOM 663 C CA . CYS A 1 86 ? -15.556 7.126 16.494 1.00 81.06 86 CYS A CA 1
ATOM 664 C C . CYS A 1 86 ? -16.356 7.829 15.391 1.00 81.06 86 CYS A C 1
ATOM 666 O O . CYS A 1 86 ? -16.517 7.259 14.319 1.00 81.06 86 CYS A O 1
ATOM 668 N N . LYS A 1 87 ? -16.884 9.043 15.619 1.00 79.88 87 LYS A N 1
ATOM 669 C CA . LYS A 1 87 ? -17.723 9.743 14.625 1.00 79.88 87 LYS A CA 1
ATOM 670 C C . LYS A 1 87 ? -16.988 10.121 13.344 1.00 79.88 87 LYS A C 1
ATOM 672 O O . LYS A 1 87 ? -17.638 10.248 12.310 1.00 79.88 87 LYS A O 1
ATOM 677 N N . ASP A 1 88 ? -15.673 10.293 13.420 1.00 79.69 88 ASP A N 1
ATOM 678 C CA . ASP A 1 88 ? -14.842 10.566 12.249 1.00 79.69 88 ASP A CA 1
ATOM 679 C C . ASP A 1 88 ? -14.727 9.335 11.331 1.00 79.69 88 ASP A C 1
ATOM 681 O O . ASP A 1 88 ? -14.403 9.476 10.152 1.00 79.69 88 ASP A O 1
ATOM 685 N N . TRP A 1 89 ? -15.061 8.141 11.844 1.00 77.62 89 TRP A N 1
ATOM 686 C CA . TRP A 1 89 ? -15.095 6.897 11.085 1.00 77.62 89 TRP A CA 1
ATOM 687 C C . TRP A 1 89 ? -16.535 6.437 10.815 1.00 77.62 89 TRP A C 1
ATOM 689 O O . TRP A 1 89 ? -17.224 5.937 11.711 1.00 77.62 89 TRP A O 1
ATOM 699 N N . PRO A 1 90 ? -17.037 6.622 9.578 1.00 76.50 90 PRO A N 1
ATOM 700 C CA . PRO A 1 90 ? -18.387 6.212 9.234 1.00 76.50 90 PRO A CA 1
ATOM 701 C C . PRO A 1 90 ? -18.527 4.694 9.363 1.00 76.50 90 PRO A C 1
ATOM 703 O O . PRO A 1 90 ? -17.648 3.938 8.964 1.00 76.50 90 PRO A O 1
ATOM 706 N N . ASN A 1 91 ? -19.666 4.266 9.906 1.00 80.31 91 ASN A N 1
ATOM 707 C CA . ASN A 1 91 ? -19.959 2.867 10.215 1.00 80.31 91 ASN A CA 1
ATOM 708 C C . ASN A 1 91 ? -19.008 2.214 11.240 1.00 80.31 91 ASN A C 1
ATOM 710 O O . ASN A 1 91 ? -18.818 0.999 11.232 1.00 80.31 91 ASN A O 1
ATOM 714 N N . SER A 1 92 ? -18.431 3.003 12.151 1.00 81.62 92 SER A N 1
ATOM 715 C CA . SER A 1 92 ? -17.630 2.478 13.259 1.00 81.62 92 SER A CA 1
ATOM 716 C C . SER A 1 92 ? -18.339 2.579 14.610 1.00 81.62 92 SER A C 1
ATOM 718 O O . SER A 1 92 ? -19.058 3.539 14.894 1.00 81.62 92 SER A O 1
ATOM 720 N N . SER A 1 93 ? -18.121 1.590 15.478 1.00 82.44 93 SER A N 1
ATOM 721 C CA . SER A 1 93 ? -18.617 1.571 16.856 1.00 82.44 93 SER A CA 1
ATOM 722 C C . SER A 1 93 ? -17.472 1.414 17.860 1.00 82.44 93 SER A C 1
ATOM 724 O O . SER A 1 93 ? -16.484 0.728 17.608 1.00 82.44 93 SER A O 1
ATOM 726 N N . CYS A 1 94 ? -17.588 2.069 19.019 1.00 84.00 94 CYS A N 1
ATOM 727 C CA . CYS A 1 94 ? -16.590 1.947 20.080 1.00 84.00 94 CYS A CA 1
ATOM 728 C C . CYS A 1 94 ? -16.806 0.641 20.854 1.00 84.00 94 CYS A C 1
ATOM 730 O O . CYS A 1 94 ? -17.698 0.570 21.705 1.00 84.00 94 CYS A O 1
ATOM 732 N N . SER A 1 95 ? -15.982 -0.369 20.579 1.00 81.94 95 SER A N 1
ATOM 733 C CA . SER A 1 95 ? -16.083 -1.704 21.178 1.00 81.94 95 SER A CA 1
ATOM 734 C C . SER A 1 95 ? -14.761 -2.133 21.818 1.00 81.94 95 SER A C 1
ATOM 736 O O . SER A 1 95 ? -13.711 -1.537 21.593 1.00 81.94 95 SER A O 1
ATOM 738 N N . LYS A 1 96 ? -14.809 -3.120 22.718 1.00 80.00 96 LYS A N 1
ATOM 739 C CA . LYS A 1 96 ? -13.629 -3.582 23.461 1.00 80.00 96 LYS A CA 1
ATOM 740 C C . LYS A 1 96 ? -12.884 -4.640 22.643 1.00 80.00 96 LYS A C 1
ATOM 742 O O . LYS A 1 96 ? -13.458 -5.680 22.339 1.00 80.00 96 LYS A O 1
ATOM 747 N N . SER A 1 97 ? -11.619 -4.381 22.333 1.00 76.12 97 SER A N 1
ATOM 748 C CA . SER A 1 97 ? -10.711 -5.301 21.644 1.00 76.12 97 SER A CA 1
ATOM 749 C C . SER A 1 97 ? -10.315 -6.476 22.539 1.00 76.12 97 SER A C 1
ATOM 751 O O . SER A 1 97 ? -10.482 -6.420 23.762 1.00 76.12 97 SER A O 1
ATOM 753 N N . ALA A 1 98 ? -9.726 -7.518 21.945 1.00 72.69 98 ALA A N 1
ATOM 754 C CA . ALA A 1 98 ? -9.222 -8.692 22.666 1.00 72.69 98 ALA A CA 1
ATOM 755 C C . ALA A 1 98 ? -8.229 -8.330 23.795 1.00 72.69 98 ALA A C 1
ATOM 757 O O . ALA A 1 98 ? -8.288 -8.910 24.876 1.00 72.69 98 ALA A O 1
ATOM 758 N N . ASP A 1 99 ? -7.401 -7.300 23.594 1.00 73.25 99 ASP A N 1
ATOM 759 C CA . ASP A 1 99 ? -6.461 -6.750 24.586 1.00 73.25 99 ASP A CA 1
ATOM 760 C C . ASP A 1 99 ? -7.117 -5.886 25.682 1.00 73.25 99 ASP A C 1
ATOM 762 O O . ASP A 1 99 ? -6.446 -5.269 26.510 1.00 73.25 99 ASP A O 1
ATOM 766 N N . GLY A 1 100 ? -8.445 -5.780 25.684 1.00 74.06 100 GLY A N 1
ATOM 767 C CA . GLY A 1 100 ? -9.217 -5.064 26.693 1.00 74.06 100 GLY A CA 1
ATOM 768 C C . GLY A 1 100 ? -9.237 -3.537 26.556 1.00 74.06 100 GLY A C 1
ATOM 769 O O . GLY A 1 100 ? -9.906 -2.871 27.351 1.00 74.06 100 GLY A O 1
ATOM 770 N N . LYS A 1 101 ? -8.561 -2.982 25.546 1.00 79.81 101 LYS A N 1
ATOM 771 C CA . LYS A 1 101 ? -8.661 -1.569 25.151 1.00 79.81 101 LYS A CA 1
ATOM 772 C C . LYS A 1 101 ? -9.934 -1.352 24.332 1.00 79.81 101 LYS A C 1
ATOM 774 O O . LYS A 1 101 ? -10.370 -2.247 23.623 1.00 79.81 101 LYS A O 1
ATOM 779 N N . LYS A 1 102 ? -10.557 -0.183 24.454 1.00 82.94 102 LYS A N 1
ATOM 780 C CA . LYS A 1 102 ? -11.702 0.200 23.620 1.00 82.94 102 LYS A CA 1
ATOM 781 C C . LYS A 1 102 ? -11.181 0.824 22.324 1.00 82.94 102 LYS A C 1
ATOM 783 O O . LYS A 1 102 ? -10.395 1.764 22.403 1.00 82.94 102 LYS A O 1
ATOM 788 N N . GLN A 1 103 ? -11.591 0.314 21.170 1.00 86.00 103 GLN A N 1
ATOM 789 C CA . GLN A 1 103 ? -11.203 0.817 19.850 1.00 86.00 103 GLN A CA 1
ATOM 790 C C . GLN A 1 103 ? -12.433 1.029 18.966 1.00 86.00 103 GLN A C 1
ATOM 792 O O . GLN A 1 103 ? -13.510 0.486 19.231 1.00 86.00 103 GLN A O 1
ATOM 797 N N . CYS A 1 104 ? -12.286 1.878 17.954 1.00 84.31 104 CYS A N 1
ATOM 798 C CA . CYS A 1 104 ? -13.317 2.087 16.947 1.00 84.31 104 CYS A CA 1
ATOM 799 C C . CYS A 1 104 ? -13.279 0.957 15.923 1.00 84.31 104 CYS A C 1
ATOM 801 O O . CYS A 1 104 ? -12.477 1.010 14.996 1.00 84.31 104 CYS A O 1
ATOM 803 N N . PHE A 1 105 ? -14.177 -0.012 16.078 1.00 80.69 105 PHE A N 1
ATOM 804 C CA . PHE A 1 105 ? -14.313 -1.128 15.154 1.00 80.69 105 PHE A CA 1
ATOM 805 C C . PHE A 1 105 ? -15.204 -0.747 13.984 1.00 80.69 105 PHE A C 1
ATOM 807 O O . PHE A 1 105 ? -16.292 -0.204 14.188 1.00 80.69 105 PHE A O 1
ATOM 814 N N . CYS A 1 106 ? -14.767 -1.056 12.766 1.00 78.12 106 CYS A N 1
ATOM 815 C CA . CYS A 1 106 ? -15.622 -0.966 11.586 1.00 78.12 106 CYS A CA 1
ATOM 816 C C . CYS A 1 106 ? -16.675 -2.084 11.617 1.00 78.12 106 CYS A C 1
ATOM 818 O O . CYS A 1 106 ? -16.330 -3.265 11.693 1.00 78.12 106 CYS A O 1
ATOM 820 N N . ASN A 1 107 ? -17.957 -1.724 11.556 1.00 73.81 107 ASN A N 1
ATOM 821 C CA . ASN A 1 107 ? -19.032 -2.704 11.473 1.00 73.81 107 ASN A CA 1
ATOM 822 C C . ASN A 1 107 ? -19.120 -3.188 10.016 1.00 73.81 107 ASN A C 1
ATOM 824 O O . ASN A 1 107 ? -19.639 -2.485 9.154 1.00 73.81 107 ASN A O 1
ATOM 828 N N . HIS A 1 108 ? -18.579 -4.365 9.714 1.00 62.94 108 HIS A N 1
ATOM 829 C CA . HIS A 1 108 ? -18.883 -5.043 8.454 1.00 62.94 108 HIS A CA 1
ATOM 830 C C . HIS A 1 108 ? -20.224 -5.776 8.617 1.00 62.94 108 HIS A C 1
ATOM 832 O O . HIS A 1 108 ? -20.278 -6.771 9.341 1.00 62.94 108 HIS A O 1
ATOM 838 N N . ASP A 1 109 ? -21.288 -5.250 8.001 1.00 52.88 109 ASP A N 1
ATOM 839 C CA . ASP A 1 109 ? -22.549 -5.973 7.747 1.00 52.88 109 ASP A CA 1
ATOM 840 C C . ASP A 1 109 ? -22.379 -6.997 6.610 1.00 52.88 109 ASP A C 1
ATOM 842 O O . ASP A 1 109 ? -21.669 -6.678 5.623 1.00 52.88 109 ASP A O 1
#

Radius of gyration: 18.3 Å; chains: 1; bounding box: 43×25×50 Å